Protein AF-A0A239U5H5-F1 (afdb_monomer_lite)

Foldseek 3Di:
DDPQPFDKDFLDDDPQKTWIWTDGPQKIKIWMAGNVQRAIEIEIEGCDDLVPDPVNVVQVVPPDPRYHYHYHHDHPVVSVVVVVVCVVVSVD

Secondary structure (DSSP, 8-state):
------EEEEEEEETTEEEEEEEETTEEEEEEEETTTTEEEEEEEESS-GGG-HHHHHHHH---TTEEEEEEE--HHHHHHHHHHHHHHS--

Organism: NCBI:txid158847

pLDDT: mean 76.96, std 15.72, range [32.72, 95.19]

Radius of gyration: 13.59 Å; chains: 1; bounding box: 28×34×39 Å

Sequence (92 aa):
MNNENDFIIDIGKMNDRYERFNLVDDSFTLEMKDLKTNITTKLIVSKLDKNKNPLYRLNMNKNTSKNIVIYQKVNAATFYFLLNWISLHLND

Structure (mmCIF, N/CA/C/O backbone):
data_AF-A0A239U5H5-F1
#
_entry.id   AF-A0A239U5H5-F1
#
loop_
_atom_site.group_PDB
_atom_site.id
_atom_site.type_symbol
_atom_site.label_atom_id
_atom_site.label_alt_id
_atom_site.label_comp_id
_atom_site.label_asym_id
_atom_site.label_entity_id
_atom_site.label_seq_id
_atom_site.pdbx_PDB_ins_code
_atom_site.Cartn_x
_atom_site.Cartn_y
_atom_site.Cartn_z
_atom_site.occupancy
_atom_site.B_iso_or_equiv
_atom_site.auth_seq_id
_atom_site.auth_comp_id
_atom_site.auth_asym_id
_atom_site.auth_atom_id
_atom_site.pdbx_PDB_model_num
ATOM 1 N N . MET A 1 1 ? -7.060 6.552 -22.739 1.00 34.19 1 MET A N 1
ATOM 2 C CA . MET A 1 1 ? -7.687 6.032 -21.508 1.00 34.19 1 MET A CA 1
ATOM 3 C C . MET A 1 1 ? -6.972 4.734 -21.188 1.00 34.19 1 MET A C 1
ATOM 5 O O . MET A 1 1 ? -7.283 3.731 -21.813 1.00 34.19 1 MET A O 1
ATOM 9 N N . ASN A 1 2 ? -5.940 4.779 -20.342 1.00 32.72 2 ASN A N 1
ATOM 10 C CA . ASN A 1 2 ? -5.299 3.560 -19.862 1.00 32.72 2 ASN A CA 1
ATOM 11 C C . ASN A 1 2 ? -6.108 3.091 -18.661 1.00 32.72 2 ASN A C 1
ATOM 13 O O . ASN A 1 2 ? -6.154 3.777 -17.644 1.00 32.72 2 ASN A O 1
ATOM 17 N N . ASN A 1 3 ? -6.782 1.957 -18.817 1.00 36.75 3 ASN A N 1
ATOM 18 C CA . ASN A 1 3 ? -7.235 1.170 -17.683 1.00 36.75 3 ASN A CA 1
ATOM 19 C C . ASN A 1 3 ? -5.971 0.601 -17.031 1.00 36.75 3 ASN A C 1
ATOM 21 O O . ASN A 1 3 ? -5.536 -0.501 -17.361 1.00 36.75 3 ASN A O 1
ATOM 25 N N . GLU A 1 4 ? -5.325 1.406 -16.190 1.00 42.00 4 GLU A N 1
ATOM 26 C CA . GLU A 1 4 ? -4.384 0.907 -15.195 1.00 42.00 4 GLU A CA 1
ATOM 27 C C . GLU A 1 4 ? -5.205 -0.032 -14.314 1.00 42.00 4 GLU A C 1
ATOM 29 O O . GLU A 1 4 ? -6.139 0.378 -13.625 1.00 42.00 4 GLU A O 1
ATOM 34 N N . ASN A 1 5 ? -4.967 -1.330 -14.498 1.00 42.47 5 ASN A N 1
ATOM 35 C CA . ASN A 1 5 ? -5.634 -2.388 -13.764 1.00 42.47 5 ASN A CA 1
ATOM 36 C C . ASN A 1 5 ? -5.204 -2.279 -12.299 1.00 42.47 5 ASN A C 1
ATOM 38 O O . ASN A 1 5 ? -4.246 -2.934 -11.890 1.00 42.47 5 ASN A O 1
ATOM 42 N N . ASP A 1 6 ? -5.908 -1.449 -11.531 1.00 46.22 6 ASP A N 1
ATOM 43 C CA . ASP A 1 6 ? -5.867 -1.458 -10.076 1.00 46.22 6 ASP A CA 1
ATOM 44 C C . ASP A 1 6 ? -6.297 -2.858 -9.622 1.00 46.22 6 ASP A C 1
ATOM 46 O O . ASP A 1 6 ? -7.483 -3.185 -9.530 1.00 46.22 6 ASP A O 1
ATOM 50 N N . PHE A 1 7 ? -5.317 -3.731 -9.411 1.00 58.31 7 PHE A N 1
ATOM 51 C CA . PHE A 1 7 ? -5.561 -5.094 -8.974 1.00 58.31 7 PHE A CA 1
ATOM 52 C C . PHE A 1 7 ? -5.681 -5.084 -7.457 1.00 58.31 7 PHE A C 1
ATOM 54 O O . PHE A 1 7 ? -4.680 -4.917 -6.759 1.00 58.31 7 PHE A O 1
ATOM 61 N N . ILE A 1 8 ? -6.915 -5.199 -6.966 1.00 57.78 8 ILE A N 1
ATOM 62 C CA . ILE A 1 8 ? -7.247 -5.213 -5.541 1.00 57.78 8 ILE A CA 1
ATOM 63 C C . ILE A 1 8 ? -7.530 -6.657 -5.123 1.00 57.78 8 ILE A C 1
ATOM 65 O O . ILE A 1 8 ? -8.502 -7.247 -5.591 1.00 57.78 8 ILE A O 1
ATOM 69 N N . ILE A 1 9 ? -6.718 -7.202 -4.217 1.00 59.94 9 ILE A N 1
ATOM 70 C CA . ILE A 1 9 ? -6.988 -8.480 -3.546 1.00 59.94 9 ILE A CA 1
ATOM 71 C C . ILE A 1 9 ? -7.271 -8.201 -2.072 1.00 59.94 9 ILE A C 1
ATOM 73 O O . ILE A 1 9 ? -6.437 -7.618 -1.376 1.00 59.94 9 ILE A O 1
ATOM 77 N N . ASP A 1 10 ? -8.425 -8.644 -1.577 1.00 60.19 10 ASP A N 1
ATOM 78 C CA . ASP A 1 10 ? -8.646 -8.766 -0.137 1.00 60.19 10 ASP A CA 1
ATOM 79 C C . ASP A 1 10 ? -7.952 -10.061 0.330 1.00 60.19 10 ASP A C 1
ATOM 81 O O . ASP A 1 10 ? -8.363 -11.158 -0.038 1.00 60.19 10 ASP A O 1
ATOM 85 N N . ILE A 1 11 ? -6.873 -9.921 1.104 1.00 61.12 11 ILE A N 1
ATOM 86 C CA . ILE A 1 11 ? -5.984 -11.026 1.521 1.00 61.12 11 ILE A CA 1
ATOM 87 C C . ILE A 1 11 ? -6.644 -11.893 2.602 1.00 61.12 11 ILE A C 1
ATOM 89 O O . ILE A 1 11 ? -6.368 -13.080 2.740 1.00 61.12 11 ILE A O 1
ATOM 93 N N . GLY A 1 12 ? -7.549 -11.303 3.379 1.00 56.69 12 GLY A N 1
ATOM 94 C CA . GLY A 1 12 ? -8.279 -12.022 4.406 1.00 56.69 12 GLY A CA 1
ATOM 95 C C . GLY A 1 12 ? -9.122 -11.107 5.281 1.00 56.69 12 GLY A C 1
ATOM 96 O O . GLY A 1 12 ? -8.855 -9.911 5.438 1.00 56.69 12 GLY A O 1
ATOM 97 N N . LYS A 1 13 ? -10.154 -11.701 5.882 1.00 52.78 13 LYS A N 1
ATOM 98 C CA . LYS A 1 13 ? -10.875 -11.148 7.030 1.00 52.78 13 LYS A CA 1
ATOM 99 C C . LYS A 1 13 ? -10.670 -12.095 8.200 1.00 52.78 13 LYS A C 1
ATOM 101 O O . LYS A 1 13 ? -11.239 -13.181 8.223 1.00 52.78 13 LYS A O 1
ATOM 106 N N . MET A 1 14 ? -9.879 -11.675 9.176 1.00 56.81 14 MET A N 1
ATOM 107 C CA . MET A 1 14 ? -9.914 -12.280 10.506 1.00 56.81 14 MET A CA 1
ATOM 108 C C . MET A 1 14 ? -10.835 -11.424 11.372 1.00 56.81 14 MET A C 1
ATOM 110 O O . MET A 1 14 ? -10.935 -10.228 11.132 1.00 56.81 14 MET A O 1
ATOM 114 N N . ASN A 1 15 ? -11.524 -12.009 12.353 1.00 59.50 15 ASN A N 1
ATOM 115 C CA . ASN A 1 15 ? -12.665 -11.399 13.065 1.00 59.50 15 ASN A CA 1
ATOM 116 C C . ASN A 1 15 ? -12.508 -9.918 13.495 1.00 59.50 15 ASN A C 1
ATOM 118 O O . ASN A 1 15 ? -13.511 -9.217 13.588 1.00 59.50 15 ASN A O 1
ATOM 122 N N . ASP A 1 16 ? -11.280 -9.422 13.693 1.00 72.62 16 ASP A N 1
ATOM 123 C CA . ASP A 1 16 ? -10.987 -8.040 14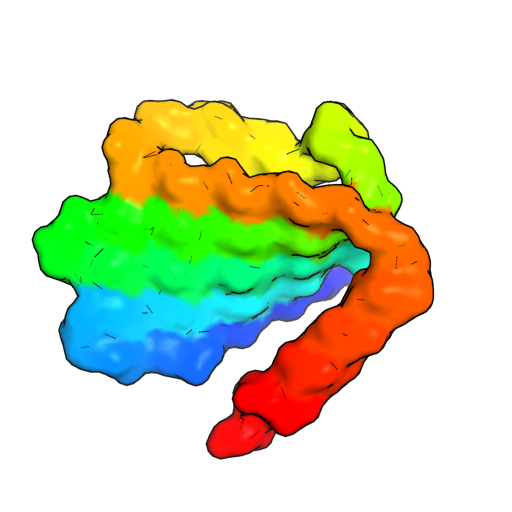.088 1.00 72.62 16 ASP A CA 1
ATOM 124 C C . ASP A 1 16 ? -10.156 -7.224 13.079 1.00 72.62 16 ASP A C 1
ATOM 126 O O . ASP A 1 16 ? -9.766 -6.098 13.398 1.00 72.62 16 ASP A O 1
ATOM 130 N N . ARG A 1 17 ? -9.824 -7.756 11.893 1.00 71.75 17 ARG A N 1
ATOM 131 C CA . ARG A 1 17 ? -8.956 -7.086 10.908 1.00 71.75 17 ARG A CA 1
ATOM 132 C C . ARG A 1 17 ? -9.317 -7.422 9.463 1.00 71.75 17 ARG A C 1
ATOM 134 O O . ARG A 1 17 ? -9.741 -8.537 9.168 1.00 71.75 17 ARG A O 1
ATOM 141 N N . TYR A 1 18 ? -9.090 -6.478 8.553 1.00 77.50 18 TYR A N 1
ATOM 142 C CA . TYR A 1 18 ? -9.021 -6.785 7.121 1.00 77.50 18 TYR A CA 1
ATOM 143 C C . TYR A 1 18 ? -7.648 -6.436 6.564 1.00 77.50 18 TYR A C 1
ATOM 145 O O . TYR A 1 18 ? -7.018 -5.475 7.016 1.00 77.50 18 TYR A O 1
ATOM 153 N N . GLU A 1 19 ? -7.232 -7.194 5.556 1.00 78.25 19 GLU A N 1
ATOM 154 C CA . GLU A 1 19 ? -5.997 -6.980 4.813 1.00 78.25 19 GLU A CA 1
ATOM 155 C C . GLU A 1 19 ? -6.299 -6.815 3.322 1.00 78.25 19 GLU A C 1
ATOM 157 O O . GLU A 1 19 ? -7.131 -7.534 2.766 1.00 78.25 19 GLU A O 1
ATOM 162 N N . ARG A 1 20 ? -5.642 -5.852 2.675 1.00 79.00 20 ARG A N 1
ATOM 163 C CA . ARG A 1 20 ? -5.827 -5.538 1.258 1.00 79.00 20 ARG A CA 1
ATOM 164 C C . ARG A 1 20 ? -4.495 -5.290 0.571 1.00 79.00 20 ARG A C 1
ATOM 166 O O . ARG A 1 20 ? -3.681 -4.497 1.043 1.00 79.00 20 ARG A O 1
ATOM 173 N N . PHE A 1 21 ? -4.319 -5.908 -0.585 1.00 82.69 21 PHE A N 1
ATOM 174 C CA . PHE A 1 21 ? -3.217 -5.663 -1.497 1.00 82.69 21 PHE A CA 1
ATOM 175 C C . PHE A 1 21 ? -3.709 -4.911 -2.731 1.00 82.69 21 PHE A C 1
ATOM 177 O O . PHE A 1 21 ? -4.682 -5.336 -3.344 1.00 82.69 21 PHE A O 1
ATOM 184 N N . ASN A 1 22 ? -3.013 -3.836 -3.109 1.00 79.25 22 ASN A N 1
ATOM 185 C CA . ASN A 1 22 ?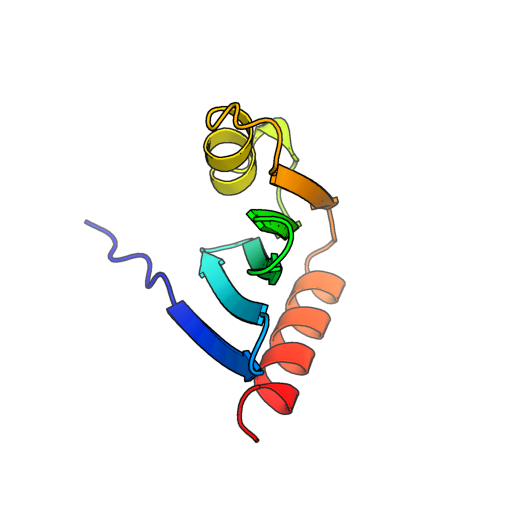 -3.257 -3.128 -4.366 1.00 79.25 22 ASN A CA 1
ATOM 186 C C . ASN A 1 22 ? -1.956 -2.987 -5.149 1.00 79.25 22 ASN A C 1
ATOM 188 O O . ASN A 1 22 ? -0.972 -2.514 -4.583 1.00 79.25 22 ASN A O 1
ATOM 192 N N . LEU A 1 23 ? -1.963 -3.297 -6.441 1.0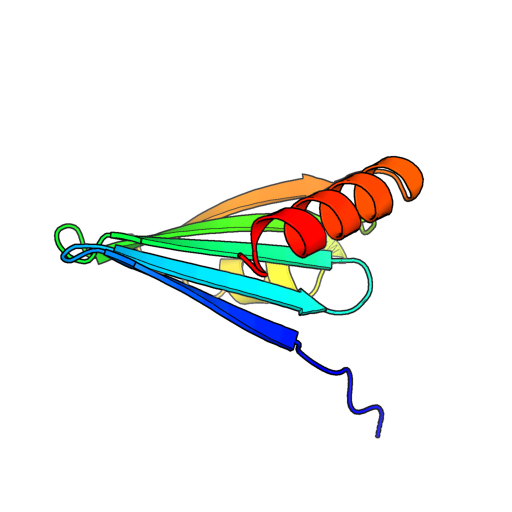0 82.88 23 LEU A N 1
ATOM 193 C CA . LEU A 1 23 ? -0.856 -3.016 -7.358 1.00 82.88 23 LEU A CA 1
ATOM 194 C C . LEU A 1 23 ? -1.252 -1.889 -8.319 1.00 82.88 23 LEU A C 1
ATOM 196 O O . LEU A 1 23 ? -2.296 -1.985 -8.956 1.00 82.88 23 LEU A O 1
ATOM 200 N N . VAL A 1 24 ? -0.412 -0.856 -8.426 1.00 81.31 24 VAL A N 1
ATOM 201 C CA . VAL A 1 24 ? -0.567 0.272 -9.360 1.00 81.31 24 VAL A CA 1
ATOM 202 C C . VAL A 1 24 ? 0.806 0.625 -9.934 1.00 81.31 24 VAL A C 1
ATOM 204 O O . VAL A 1 24 ? 1.669 1.156 -9.227 1.00 81.31 24 VAL A O 1
ATOM 207 N N . ASP A 1 25 ? 1.013 0.311 -11.212 1.00 80.44 25 ASP A N 1
ATOM 208 C CA . ASP A 1 25 ? 2.257 0.533 -11.957 1.00 80.44 25 ASP A CA 1
ATOM 209 C C . ASP A 1 25 ? 3.528 0.093 -11.199 1.00 80.44 25 ASP A C 1
ATOM 211 O O . ASP A 1 25 ? 3.789 -1.087 -10.958 1.00 80.44 25 ASP A O 1
ATOM 215 N N . ASP A 1 26 ? 4.338 1.076 -10.807 1.00 85.62 26 ASP A N 1
ATOM 216 C CA . ASP A 1 26 ? 5.636 0.940 -10.163 1.00 85.62 26 ASP A CA 1
ATOM 217 C C . ASP A 1 26 ? 5.531 0.829 -8.639 1.00 85.62 26 ASP A C 1
ATOM 219 O O . ASP A 1 26 ? 6.508 1.079 -7.923 1.00 85.62 26 ASP A O 1
ATOM 223 N N . SER A 1 27 ? 4.333 0.555 -8.124 1.00 89.81 27 SER A N 1
ATOM 224 C CA . SER A 1 27 ? 4.022 0.575 -6.701 1.00 89.81 27 SER A CA 1
ATOM 225 C C . SER A 1 27 ? 2.991 -0.462 -6.308 1.00 89.81 27 SER A C 1
ATOM 227 O O . SER A 1 27 ? 2.050 -0.725 -7.041 1.00 89.81 27 SER A O 1
ATOM 229 N N . PHE A 1 28 ? 3.100 -0.974 -5.090 1.00 88.69 28 PHE A N 1
ATOM 230 C CA . PHE A 1 28 ? 2.007 -1.704 -4.467 1.00 88.69 28 PHE A CA 1
ATOM 231 C C . PHE A 1 28 ? 1.769 -1.226 -3.041 1.00 88.69 28 PHE A C 1
ATOM 233 O O . PHE A 1 28 ? 2.649 -0.640 -2.400 1.00 88.69 28 PHE A O 1
ATOM 240 N N . THR A 1 29 ? 0.563 -1.474 -2.541 1.00 88.44 29 THR A N 1
ATOM 241 C CA . THR A 1 29 ? 0.188 -1.212 -1.158 1.00 88.44 29 THR A CA 1
ATOM 242 C C . THR A 1 29 ? -0.252 -2.478 -0.462 1.00 88.44 29 THR A C 1
ATOM 244 O O . THR A 1 29 ? -1.069 -3.211 -1.006 1.00 88.44 29 THR A O 1
ATOM 247 N N . LEU A 1 30 ? 0.215 -2.662 0.766 1.00 88.25 30 LEU A N 1
ATOM 248 C CA . LEU A 1 30 ? -0.357 -3.588 1.734 1.00 88.25 30 LEU A CA 1
ATOM 249 C C . LEU A 1 30 ? -1.059 -2.753 2.804 1.00 88.25 30 LEU A C 1
ATOM 251 O O . LEU A 1 30 ? -0.426 -1.953 3.493 1.00 88.25 30 LEU A O 1
ATOM 255 N N . GLU A 1 31 ? -2.374 -2.883 2.896 1.00 87.88 31 GLU A N 1
ATOM 256 C CA . GLU A 1 31 ? -3.218 -2.202 3.869 1.00 87.88 31 GLU A CA 1
ATOM 257 C C . GLU A 1 31 ? -3.732 -3.217 4.884 1.00 87.88 31 GLU A C 1
ATOM 259 O O . GLU A 1 31 ? -4.297 -4.235 4.508 1.00 87.88 31 GLU A O 1
ATOM 264 N N . MET A 1 32 ? -3.573 -2.916 6.167 1.00 86.81 32 MET A N 1
ATOM 265 C CA . MET A 1 32 ? -4.192 -3.641 7.267 1.00 86.81 32 MET A CA 1
ATOM 266 C C . MET A 1 32 ? -5.033 -2.655 8.064 1.00 86.81 32 MET A C 1
ATOM 268 O O . MET A 1 32 ? -4.547 -1.583 8.435 1.00 86.81 32 MET A O 1
ATOM 272 N N . LYS A 1 33 ? -6.274 -3.013 8.377 1.00 86.31 33 LYS A N 1
ATOM 273 C CA . LYS A 1 33 ? -7.105 -2.232 9.292 1.00 86.31 33 LYS A CA 1
ATOM 274 C C . LYS A 1 33 ? -7.481 -3.050 10.506 1.00 86.31 33 LYS A C 1
ATOM 276 O O . LYS A 1 33 ? -8.085 -4.106 10.370 1.00 86.31 33 LYS A O 1
ATOM 281 N N . ASP A 1 34 ? -7.185 -2.514 11.681 1.00 85.00 34 ASP A N 1
ATOM 282 C CA . ASP A 1 34 ? -7.681 -3.030 12.948 1.00 85.00 34 ASP A CA 1
ATOM 283 C C . ASP A 1 34 ? -9.077 -2.452 13.226 1.00 85.00 34 ASP A C 1
ATOM 285 O O . ASP A 1 34 ? -9.261 -1.238 13.348 1.00 85.00 34 ASP A O 1
ATOM 289 N N . LEU A 1 35 ? -10.084 -3.323 13.285 1.00 83.38 35 LEU A N 1
ATOM 290 C CA . LEU A 1 35 ? -11.491 -2.944 13.430 1.00 83.38 35 LEU A CA 1
ATOM 291 C C . LEU A 1 35 ? -11.835 -2.493 14.856 1.00 83.38 35 LEU A C 1
ATOM 293 O O . LEU A 1 35 ? -12.745 -1.684 15.025 1.00 83.38 35 LEU A O 1
ATOM 297 N N . LYS A 1 36 ? -11.092 -2.955 15.871 1.00 84.88 36 LYS A N 1
ATOM 298 C CA . LYS A 1 36 ? -11.303 -2.595 17.284 1.00 84.88 36 LYS A CA 1
ATOM 299 C C . LYS A 1 36 ? -10.848 -1.169 17.576 1.00 84.88 36 LYS A C 1
ATOM 301 O O . LYS A 1 36 ? -11.547 -0.397 18.226 1.00 84.88 36 LYS A O 1
ATOM 306 N N . THR A 1 37 ? -9.672 -0.808 17.081 1.00 84.62 37 THR A N 1
ATOM 307 C CA . THR A 1 37 ? -9.055 0.514 17.278 1.00 84.62 37 THR A CA 1
ATOM 308 C C . THR A 1 37 ? -9.418 1.508 16.166 1.00 84.62 37 THR A C 1
ATOM 310 O O . THR A 1 37 ? -9.298 2.731 16.338 1.00 84.62 37 THR A O 1
ATOM 313 N N . ASN A 1 38 ? -9.921 0.993 15.038 1.00 83.25 38 ASN A N 1
ATOM 314 C CA . ASN A 1 38 ? -10.155 1.708 13.784 1.00 83.25 38 ASN A CA 1
ATOM 315 C C . ASN A 1 38 ? -8.868 2.331 13.206 1.00 83.25 38 ASN A C 1
ATOM 317 O O . ASN A 1 38 ? -8.938 3.344 12.508 1.00 83.25 38 ASN A O 1
ATOM 321 N N . ILE A 1 39 ? -7.703 1.757 13.528 1.00 85.75 39 ILE A N 1
ATOM 322 C CA . ILE A 1 39 ? -6.403 2.166 12.989 1.00 85.75 39 ILE A CA 1
ATOM 323 C C . ILE A 1 39 ? -6.164 1.442 11.667 1.00 85.75 39 ILE A C 1
ATOM 325 O O . ILE A 1 39 ? -6.330 0.228 11.575 1.00 85.75 39 ILE A O 1
ATOM 329 N N . THR A 1 40 ? -5.746 2.188 10.650 1.00 86.94 40 THR A N 1
ATOM 330 C CA . THR A 1 40 ? -5.340 1.650 9.350 1.00 86.94 40 THR A CA 1
ATOM 331 C C . THR A 1 40 ? -3.837 1.826 9.190 1.00 86.94 40 THR A C 1
ATOM 333 O O . THR A 1 40 ? -3.322 2.938 9.290 1.00 86.94 40 THR A O 1
ATOM 336 N N . THR A 1 41 ? -3.118 0.745 8.921 1.00 87.56 41 THR A N 1
ATOM 337 C CA . THR A 1 41 ? -1.703 0.767 8.557 1.00 87.56 41 THR A CA 1
ATOM 338 C C . THR A 1 41 ? -1.570 0.450 7.078 1.00 87.56 41 THR A C 1
ATOM 340 O O . THR A 1 41 ? -2.105 -0.546 6.605 1.00 87.56 41 THR A O 1
ATOM 343 N N . LYS A 1 42 ? -0.854 1.294 6.339 1.00 88.38 42 LYS A N 1
ATOM 344 C CA . LYS A 1 42 ? -0.590 1.104 4.915 1.00 88.38 42 LYS A CA 1
ATOM 345 C C . LYS A 1 42 ? 0.901 1.155 4.646 1.00 88.38 42 LYS A C 1
ATOM 347 O O . LYS A 1 42 ? 1.529 2.194 4.844 1.00 88.38 42 LYS A O 1
ATOM 352 N N . LEU A 1 43 ? 1.446 0.051 4.158 1.00 90.88 43 LEU A N 1
ATOM 353 C CA . LEU A 1 43 ? 2.782 -0.010 3.588 1.00 90.88 43 LEU A CA 1
ATOM 354 C C . LEU A 1 43 ? 2.685 0.242 2.085 1.00 90.88 43 LEU A C 1
ATOM 356 O O . LEU A 1 43 ? 1.974 -0.470 1.387 1.00 90.88 43 LEU A O 1
ATOM 360 N N . ILE A 1 44 ? 3.408 1.243 1.593 1.00 90.88 44 ILE A N 1
ATOM 361 C CA . ILE A 1 44 ? 3.561 1.550 0.171 1.00 90.88 44 ILE A CA 1
ATOM 362 C C . ILE A 1 44 ? 4.992 1.191 -0.222 1.00 90.88 44 ILE A C 1
ATOM 364 O O . ILE A 1 44 ? 5.939 1.800 0.279 1.00 90.88 44 ILE A O 1
ATOM 368 N N . VAL A 1 45 ? 5.150 0.230 -1.126 1.00 93.19 45 VAL A N 1
ATOM 369 C CA . VAL A 1 45 ? 6.443 -0.140 -1.713 1.00 93.19 45 VAL A CA 1
ATOM 370 C C . VAL A 1 45 ? 6.464 0.347 -3.149 1.00 93.19 45 VAL A C 1
ATOM 372 O O . VAL A 1 45 ? 5.509 0.126 -3.887 1.00 93.19 45 VAL A O 1
ATOM 375 N N . SER A 1 46 ? 7.527 1.043 -3.546 1.00 93.38 46 SER A N 1
ATOM 376 C CA . SER A 1 46 ? 7.551 1.744 -4.830 1.00 93.38 46 SER A CA 1
ATOM 377 C C . SER A 1 46 ? 8.958 1.874 -5.400 1.00 93.38 4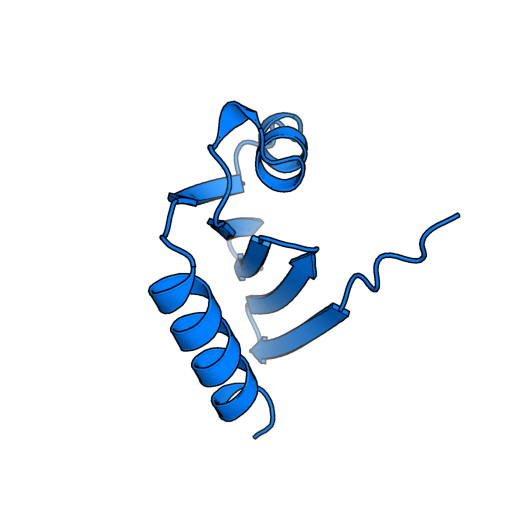6 SER A C 1
ATOM 379 O O . SER A 1 46 ? 9.922 2.094 -4.663 1.00 93.38 46 SER A O 1
ATOM 381 N N . LYS A 1 47 ? 9.071 1.804 -6.730 1.00 93.12 47 LYS A N 1
ATOM 382 C CA . LYS A 1 47 ? 10.305 2.159 -7.455 1.00 93.12 47 LYS A CA 1
ATOM 383 C C . LYS A 1 47 ? 10.506 3.679 -7.550 1.00 93.12 47 LYS A C 1
ATOM 385 O O . LYS A 1 47 ? 11.628 4.158 -7.723 1.00 93.12 47 LYS A O 1
ATOM 390 N N . LEU A 1 48 ? 9.427 4.451 -7.411 1.00 89.44 48 LEU A N 1
ATOM 391 C CA . LEU A 1 48 ? 9.422 5.909 -7.522 1.00 89.44 48 LEU A CA 1
ATOM 392 C C . LEU A 1 48 ? 9.911 6.589 -6.236 1.00 89.44 48 LEU A C 1
ATOM 394 O O . LEU A 1 48 ? 9.839 6.046 -5.131 1.00 89.44 48 LEU A O 1
ATOM 398 N N . ASP A 1 49 ? 10.361 7.837 -6.358 1.00 87.31 49 ASP A N 1
ATOM 399 C CA . ASP A 1 49 ? 10.553 8.698 -5.191 1.00 87.31 49 ASP A CA 1
ATOM 400 C C . ASP A 1 49 ? 9.216 8.988 -4.505 1.00 87.31 49 ASP A C 1
ATOM 402 O O . ASP A 1 49 ? 8.202 9.217 -5.164 1.00 87.31 49 ASP A O 1
ATOM 406 N N . LYS A 1 50 ? 9.244 9.077 -3.174 1.00 85.38 50 LYS A N 1
ATOM 407 C CA . LYS A 1 50 ? 8.091 9.374 -2.309 1.00 85.38 50 LYS A CA 1
ATOM 408 C C . LYS A 1 50 ? 7.237 10.539 -2.811 1.00 85.38 50 LYS A C 1
ATOM 410 O O . LYS A 1 50 ? 6.020 10.436 -2.905 1.00 85.38 50 LYS A O 1
ATOM 415 N N . ASN A 1 51 ? 7.885 11.629 -3.213 1.00 83.62 51 ASN A N 1
ATOM 416 C CA . ASN A 1 51 ? 7.203 12.835 -3.678 1.00 83.62 51 ASN A CA 1
ATOM 417 C C . ASN A 1 51 ? 6.656 12.713 -5.101 1.00 83.62 51 ASN A C 1
ATOM 419 O O . ASN A 1 51 ? 5.849 13.548 -5.489 1.00 83.62 51 ASN A O 1
ATOM 423 N N . LYS A 1 52 ? 7.087 11.721 -5.882 1.00 83.88 52 LYS A N 1
ATOM 424 C CA . LYS A 1 52 ? 6.604 11.446 -7.243 1.00 83.88 52 LYS A CA 1
ATOM 425 C C . LYS A 1 52 ? 5.541 10.347 -7.267 1.00 83.88 52 LYS A C 1
ATOM 427 O O . LYS A 1 52 ? 4.927 10.128 -8.300 1.00 83.88 52 LYS A O 1
ATOM 432 N N . ASN A 1 53 ? 5.318 9.677 -6.139 1.00 81.88 53 ASN A N 1
ATOM 433 C CA . ASN A 1 53 ? 4.390 8.568 -6.043 1.00 81.88 53 ASN A CA 1
ATOM 434 C C . ASN A 1 53 ? 2.944 9.056 -5.790 1.00 81.88 53 ASN A C 1
ATOM 436 O O . ASN A 1 53 ? 2.688 9.698 -4.761 1.00 81.88 53 ASN A O 1
ATOM 440 N N . PRO A 1 54 ? 1.987 8.754 -6.687 1.00 75.12 54 PRO A N 1
ATOM 441 C CA . PRO A 1 54 ? 0.603 9.200 -6.544 1.00 75.12 54 PRO A CA 1
ATOM 442 C C . PRO A 1 54 ? -0.100 8.559 -5.338 1.00 75.12 54 PRO A C 1
ATOM 444 O O . PRO A 1 54 ? -0.825 9.255 -4.626 1.00 75.12 54 PRO A O 1
ATOM 447 N N . LEU A 1 55 ? 0.179 7.289 -5.018 1.00 75.25 55 LEU A N 1
ATOM 448 C CA . LEU A 1 55 ? -0.399 6.607 -3.852 1.00 75.25 55 LEU A CA 1
ATOM 449 C C . LEU A 1 55 ? 0.035 7.265 -2.542 1.00 75.25 55 LEU A C 1
ATOM 451 O O . LEU A 1 55 ? -0.779 7.457 -1.641 1.00 75.25 55 LEU A O 1
ATOM 455 N N . TYR A 1 56 ? 1.303 7.653 -2.428 1.00 78.06 56 TYR A N 1
ATOM 456 C CA . TYR A 1 56 ? 1.794 8.353 -1.248 1.00 78.06 56 TYR A CA 1
ATOM 457 C C . TYR A 1 56 ? 1.094 9.708 -1.066 1.00 78.06 56 TYR A C 1
ATOM 459 O O . TYR A 1 56 ? 0.619 10.013 0.030 1.00 78.06 56 TYR A O 1
ATOM 467 N N . ARG A 1 57 ? 0.952 10.493 -2.144 1.00 75.31 57 ARG A N 1
ATOM 468 C CA . ARG A 1 57 ? 0.249 11.789 -2.113 1.00 75.31 57 ARG A CA 1
ATOM 469 C C . ARG A 1 57 ? -1.225 11.639 -1.717 1.00 75.31 57 ARG A C 1
ATOM 471 O O . ARG A 1 57 ? -1.711 12.391 -0.875 1.00 75.31 57 ARG A O 1
ATOM 478 N N . LEU A 1 58 ? -1.919 10.642 -2.269 1.00 72.50 58 LEU A N 1
ATOM 479 C CA . LEU A 1 58 ? -3.327 10.366 -1.965 1.00 72.50 58 LEU A CA 1
ATOM 480 C C . LEU A 1 58 ? -3.547 9.959 -0.501 1.00 72.50 58 LEU A C 1
ATOM 482 O O . LEU A 1 58 ? -4.531 10.375 0.112 1.00 72.50 58 LEU A O 1
ATOM 486 N N . ASN A 1 59 ? -2.636 9.167 0.074 1.00 68.38 59 ASN A N 1
ATOM 487 C CA . ASN A 1 59 ? -2.759 8.705 1.458 1.00 68.38 59 ASN A CA 1
ATOM 488 C C . ASN A 1 59 ? -2.332 9.762 2.493 1.00 68.38 59 ASN A C 1
ATOM 490 O O . ASN A 1 59 ? -2.830 9.723 3.613 1.00 68.38 59 ASN A O 1
ATOM 494 N N . MET A 1 60 ? -1.487 10.732 2.129 1.00 69.25 60 MET A N 1
ATOM 495 C CA . MET A 1 60 ? -1.131 11.865 3.001 1.00 69.25 60 MET A CA 1
ATOM 496 C C . MET A 1 60 ? -2.235 12.926 3.100 1.00 69.25 60 MET A C 1
ATOM 498 O O . MET A 1 60 ? -2.406 13.535 4.151 1.00 69.25 60 MET A O 1
ATOM 502 N N . ASN A 1 61 ? -3.025 13.126 2.039 1.00 60.22 61 ASN A N 1
ATOM 503 C CA . ASN A 1 61 ? -4.121 14.105 2.051 1.00 60.22 61 ASN A CA 1
ATOM 504 C C . ASN A 1 61 ? -5.335 13.658 2.882 1.00 60.22 61 ASN A C 1
ATOM 506 O O . ASN A 1 61 ? -6.152 14.487 3.281 1.00 60.22 61 ASN A O 1
ATOM 510 N N . LYS A 1 62 ? -5.466 12.359 3.181 1.00 62.38 62 LYS A N 1
ATOM 511 C CA . LYS A 1 62 ? -6.507 11.837 4.076 1.00 62.38 62 LYS A CA 1
ATOM 512 C C . LYS A 1 62 ? -6.049 11.973 5.526 1.00 62.38 62 LYS A C 1
ATOM 514 O O . LYS A 1 62 ? -5.666 10.995 6.165 1.00 62.38 62 LYS A O 1
ATOM 519 N N . ASN A 1 63 ? -6.102 13.204 6.028 1.00 52.44 63 ASN A N 1
ATOM 520 C CA . ASN A 1 63 ? -5.703 13.588 7.379 1.00 52.44 63 ASN A CA 1
ATOM 521 C C . ASN A 1 63 ? -6.698 13.044 8.425 1.00 52.44 63 ASN A C 1
ATOM 523 O O . ASN A 1 63 ? -7.513 13.760 8.998 1.00 52.44 63 ASN A O 1
ATOM 527 N N . THR A 1 64 ? -6.680 11.729 8.620 1.00 58.00 64 THR A N 1
ATOM 528 C CA . THR A 1 64 ? -7.425 11.041 9.673 1.00 58.00 64 THR A CA 1
ATOM 529 C C . THR A 1 64 ? -6.403 10.544 10.679 1.00 58.00 64 THR A C 1
ATOM 531 O O . THR A 1 64 ? -5.479 9.818 10.322 1.00 58.00 64 THR A O 1
ATOM 534 N N . SER A 1 65 ? -6.565 10.930 11.944 1.00 58.22 65 SER A N 1
ATOM 535 C CA . SER A 1 65 ? -5.663 10.644 13.075 1.00 58.22 65 SER A CA 1
ATOM 536 C C . SER A 1 65 ? -5.452 9.152 13.384 1.00 58.22 65 SER A C 1
ATOM 538 O O . SER A 1 65 ? -4.815 8.805 14.373 1.00 58.22 65 SER A O 1
ATOM 540 N N . LYS A 1 66 ? -5.988 8.262 12.545 1.00 71.00 66 LYS A N 1
ATOM 541 C CA . LYS A 1 66 ? -5.958 6.808 12.682 1.00 71.00 66 LYS A CA 1
ATOM 542 C C . LYS A 1 66 ? -5.307 6.104 11.485 1.00 71.00 66 LYS A C 1
ATOM 544 O O . LYS A 1 66 ? -5.453 4.895 11.360 1.00 71.00 66 LYS A O 1
ATOM 549 N N . ASN A 1 67 ? -4.587 6.827 10.622 1.00 79.94 67 ASN A N 1
ATOM 550 C CA . ASN A 1 67 ? -3.855 6.242 9.496 1.00 79.94 67 ASN A CA 1
ATOM 551 C C . ASN A 1 67 ? -2.339 6.324 9.709 1.00 79.94 67 ASN A C 1
ATOM 553 O O . ASN A 1 67 ? -1.778 7.411 9.827 1.00 79.94 67 ASN A O 1
ATOM 557 N N . ILE A 1 68 ? -1.671 5.173 9.691 1.00 84.50 68 ILE A N 1
ATOM 558 C CA . ILE A 1 68 ? -0.211 5.051 9.673 1.00 84.50 68 ILE A CA 1
ATOM 559 C C . ILE A 1 68 ? 0.204 4.712 8.241 1.00 84.50 68 ILE A C 1
ATOM 561 O O . ILE A 1 68 ? -0.181 3.670 7.715 1.00 84.50 68 ILE A O 1
ATOM 565 N N . VAL A 1 69 ? 0.992 5.582 7.605 1.00 85.94 69 VAL A N 1
ATOM 566 C CA . VAL A 1 69 ? 1.478 5.386 6.229 1.00 85.94 69 VAL A CA 1
ATOM 567 C C . VAL A 1 69 ? 2.992 5.216 6.243 1.00 85.94 69 VAL A C 1
ATOM 569 O O . VAL A 1 69 ? 3.726 6.141 6.590 1.00 85.94 69 VAL A O 1
ATOM 572 N N . ILE A 1 70 ? 3.459 4.043 5.825 1.00 88.38 70 ILE A N 1
ATOM 573 C CA . ILE A 1 70 ? 4.877 3.700 5.699 1.00 88.38 70 ILE A CA 1
ATOM 574 C C . ILE A 1 70 ? 5.217 3.685 4.209 1.00 88.38 70 ILE A C 1
ATOM 576 O O . ILE A 1 70 ? 4.531 3.037 3.425 1.00 88.38 70 ILE A O 1
ATOM 580 N N . TYR A 1 71 ? 6.265 4.406 3.807 1.00 90.56 71 TYR A N 1
ATOM 581 C CA . TYR A 1 71 ? 6.716 4.457 2.416 1.00 90.56 71 TYR A CA 1
ATOM 582 C C . TYR A 1 71 ? 8.123 3.890 2.290 1.00 90.56 71 TYR A C 1
ATOM 584 O O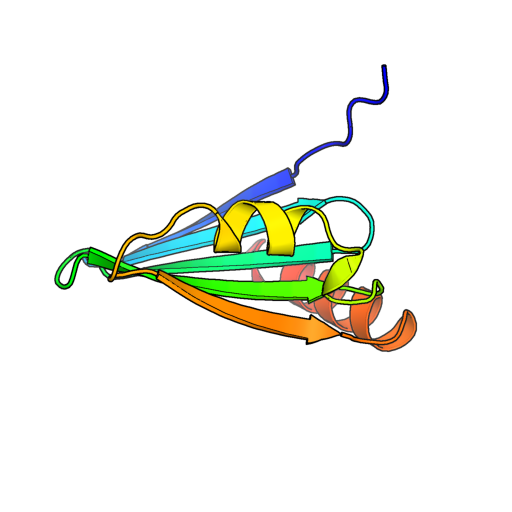 . TYR A 1 71 ? 9.051 4.415 2.906 1.00 90.56 71 TYR A O 1
ATOM 592 N N . GLN A 1 72 ? 8.290 2.887 1.435 1.00 93.75 72 GLN A N 1
ATOM 593 C CA . GLN A 1 72 ? 9.575 2.272 1.149 1.00 93.75 72 GLN A CA 1
ATOM 594 C C . GLN A 1 72 ? 9.901 2.407 -0.340 1.00 93.75 72 GLN A C 1
ATOM 596 O O . GLN A 1 72 ? 9.274 1.777 -1.193 1.00 93.75 72 GLN A O 1
ATOM 601 N N . LYS A 1 73 ? 10.925 3.212 -0.651 1.00 94.75 73 LYS A N 1
ATOM 602 C CA . LYS A 1 73 ? 11.528 3.209 -1.986 1.00 94.75 73 LYS A CA 1
ATOM 603 C C . LYS A 1 73 ? 12.414 1.973 -2.122 1.00 94.75 73 LYS A C 1
ATOM 605 O O . LYS A 1 73 ? 13.232 1.710 -1.240 1.00 94.75 73 LYS A O 1
ATOM 610 N N . VAL A 1 74 ? 12.279 1.251 -3.225 1.00 94.56 74 VAL A N 1
ATOM 611 C CA . VAL A 1 74 ? 13.104 0.086 -3.566 1.00 94.56 74 VAL A CA 1
ATOM 612 C C . VAL A 1 74 ? 13.622 0.204 -4.998 1.00 94.56 74 VAL A C 1
ATOM 614 O O . VAL A 1 74 ? 13.105 0.986 -5.793 1.00 94.56 74 VAL A O 1
ATOM 617 N N . ASN A 1 75 ? 14.663 -0.553 -5.340 1.00 95.19 75 ASN A N 1
ATOM 618 C CA . ASN A 1 75 ? 15.076 -0.689 -6.737 1.00 95.19 75 ASN A CA 1
ATOM 619 C C . ASN A 1 75 ? 14.153 -1.675 -7.486 1.00 95.19 75 ASN A C 1
ATOM 621 O O . ASN A 1 75 ? 13.325 -2.356 -6.878 1.00 95.19 75 ASN A O 1
ATOM 625 N N . ALA A 1 76 ? 14.309 -1.766 -8.809 1.00 91.75 76 ALA A N 1
ATOM 626 C CA . ALA A 1 76 ? 13.471 -2.624 -9.644 1.00 91.75 76 ALA A CA 1
ATOM 627 C C . ALA A 1 76 ? 13.583 -4.117 -9.290 1.00 91.75 76 ALA A C 1
ATOM 629 O O . ALA A 1 76 ? 12.562 -4.789 -9.188 1.00 91.75 76 ALA A O 1
ATOM 630 N N . ALA A 1 77 ? 14.795 -4.625 -9.052 1.00 93.44 77 ALA A N 1
ATOM 631 C CA . ALA A 1 77 ? 15.007 -6.033 -8.717 1.00 93.44 77 ALA A CA 1
ATOM 632 C C . ALA A 1 77 ? 14.284 -6.421 -7.416 1.00 93.44 77 ALA A C 1
ATOM 634 O O . ALA A 1 77 ? 13.549 -7.405 -7.379 1.00 93.44 77 ALA A O 1
ATOM 635 N N . THR A 1 78 ? 14.423 -5.603 -6.371 1.00 93.81 78 THR A N 1
ATOM 636 C CA . THR A 1 78 ? 13.727 -5.792 -5.094 1.00 93.81 78 THR A CA 1
ATOM 637 C C . THR A 1 78 ? 12.213 -5.666 -5.252 1.00 93.81 78 THR A C 1
ATOM 639 O O . THR A 1 78 ? 11.478 -6.446 -4.655 1.00 93.81 78 THR A O 1
ATOM 642 N N . PHE A 1 79 ? 11.734 -4.721 -6.068 1.00 93.94 79 PHE A N 1
ATOM 643 C CA . PHE A 1 79 ? 10.304 -4.559 -6.327 1.00 93.94 79 PHE A CA 1
ATOM 644 C C . PHE A 1 79 ? 9.683 -5.828 -6.922 1.00 93.94 79 PHE A C 1
ATOM 646 O O . PHE A 1 79 ? 8.706 -6.341 -6.383 1.00 93.94 79 PHE A O 1
ATOM 653 N N . TYR A 1 80 ? 10.273 -6.362 -7.995 1.00 90.44 80 TYR A N 1
ATOM 654 C CA . TYR A 1 80 ? 9.757 -7.563 -8.654 1.00 90.44 80 TYR A CA 1
ATOM 655 C C . TYR A 1 80 ? 9.899 -8.813 -7.787 1.00 90.44 80 TYR A C 1
ATOM 657 O O . TYR A 1 80 ? 8.996 -9.645 -7.780 1.00 90.44 80 TYR A O 1
ATOM 665 N N . PHE A 1 81 ? 10.985 -8.927 -7.014 1.00 93.00 81 PHE A N 1
ATOM 666 C CA . PHE A 1 81 ? 11.126 -9.999 -6.031 1.00 93.00 81 PHE A CA 1
ATOM 667 C C . PHE A 1 81 ? 9.962 -10.000 -5.030 1.00 93.00 81 PHE A C 1
ATOM 669 O O . PHE A 1 81 ? 9.314 -11.028 -4.850 1.00 93.00 81 PHE A O 1
ATOM 676 N N . LEU A 1 82 ? 9.660 -8.846 -4.423 1.00 91.56 82 LEU A N 1
ATOM 677 C CA . LEU A 1 82 ? 8.568 -8.723 -3.455 1.00 91.56 82 LEU A CA 1
ATOM 678 C C . LEU A 1 82 ? 7.203 -8.980 -4.096 1.00 91.56 82 LEU A C 1
ATOM 680 O O . LEU A 1 82 ? 6.387 -9.685 -3.513 1.00 91.56 82 LEU A O 1
ATOM 684 N N . LEU A 1 83 ? 6.962 -8.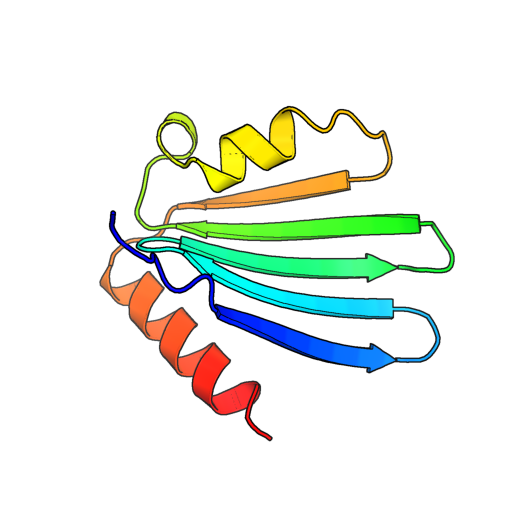451 -5.298 1.00 88.19 83 LEU A N 1
ATOM 685 C CA . LEU A 1 83 ? 5.698 -8.648 -6.006 1.00 88.19 83 LEU A CA 1
ATOM 686 C C . LEU A 1 83 ? 5.433 -10.130 -6.306 1.00 88.19 83 LEU A C 1
ATOM 688 O O . LEU A 1 83 ? 4.327 -10.622 -6.077 1.00 88.19 83 LEU A O 1
ATOM 692 N N . ASN A 1 84 ? 6.456 -10.850 -6.769 1.00 87.69 84 ASN A N 1
ATOM 693 C CA . ASN A 1 84 ? 6.360 -12.285 -7.025 1.00 87.69 84 ASN A CA 1
ATOM 694 C C . ASN A 1 84 ? 6.173 -13.072 -5.727 1.00 87.69 84 ASN A C 1
ATOM 696 O O . ASN A 1 84 ? 5.339 -13.969 -5.678 1.00 87.69 84 ASN A O 1
ATOM 700 N N . TRP A 1 85 ? 6.912 -12.718 -4.669 1.00 88.81 85 TRP A N 1
ATOM 701 C CA . TRP A 1 85 ? 6.769 -13.361 -3.364 1.00 88.81 85 TRP A CA 1
ATOM 702 C C . TRP A 1 85 ? 5.344 -13.213 -2.826 1.00 88.81 85 TRP A C 1
ATOM 704 O O . TRP A 1 85 ? 4.734 -14.205 -2.445 1.00 88.81 85 TRP A O 1
ATOM 714 N N . ILE A 1 86 ? 4.778 -12.006 -2.878 1.00 84.25 86 ILE A N 1
ATOM 715 C CA . ILE A 1 86 ? 3.392 -11.743 -2.478 1.00 84.25 86 ILE A CA 1
ATOM 716 C C . ILE A 1 86 ? 2.422 -12.560 -3.342 1.00 84.25 86 ILE A C 1
ATOM 718 O O . ILE A 1 86 ? 1.569 -13.256 -2.808 1.00 84.25 86 ILE A O 1
ATOM 722 N N . SER A 1 87 ? 2.580 -12.544 -4.667 1.00 78.75 87 SER A N 1
ATOM 723 C CA . SER A 1 87 ? 1.692 -13.283 -5.581 1.00 78.75 87 SER A CA 1
ATOM 724 C C . SER A 1 87 ? 1.707 -14.798 -5.343 1.00 78.75 87 SER A C 1
ATOM 726 O O . SER A 1 87 ? 0.700 -15.461 -5.573 1.00 78.75 87 SER A O 1
ATOM 728 N N . LEU A 1 88 ? 2.836 -15.349 -4.884 1.00 82.31 88 LEU A N 1
ATOM 729 C CA . LEU A 1 88 ? 2.957 -16.760 -4.511 1.00 82.31 88 LEU A CA 1
ATOM 730 C C . LEU A 1 88 ? 2.250 -17.087 -3.191 1.00 82.31 88 LEU A C 1
ATOM 732 O O . LEU A 1 88 ? 1.714 -18.174 -3.070 1.00 82.31 88 LEU A O 1
ATOM 736 N N . HIS A 1 89 ? 2.250 -16.168 -2.222 1.00 78.56 89 HIS A N 1
ATOM 737 C CA . HIS A 1 89 ? 1.754 -16.430 -0.862 1.00 78.56 89 HIS A CA 1
ATOM 738 C C . HIS A 1 89 ? 0.356 -15.849 -0.586 1.00 78.56 89 HIS A C 1
ATOM 740 O O . HIS A 1 89 ? -0.169 -16.036 0.505 1.00 78.56 89 HIS A O 1
ATOM 746 N N . LEU A 1 90 ? -0.234 -15.119 -1.539 1.00 70.06 90 LEU A N 1
ATOM 747 C CA . LEU A 1 90 ? -1.611 -14.610 -1.462 1.00 70.06 90 LEU A CA 1
ATOM 748 C C . LEU A 1 90 ? -2.633 -15.450 -2.244 1.00 70.06 90 LEU A C 1
ATOM 750 O O . LEU A 1 90 ? -3.824 -15.172 -2.152 1.00 70.06 90 LEU A O 1
ATOM 754 N N . ASN A 1 91 ? -2.181 -16.412 -3.052 1.00 56.53 91 ASN A N 1
ATOM 755 C CA . ASN A 1 91 ? -3.043 -17.277 -3.869 1.00 56.53 91 ASN A CA 1
ATOM 756 C C . ASN A 1 91 ? -3.324 -18.651 -3.223 1.00 56.53 91 ASN A C 1
ATOM 758 O O . ASN A 1 91 ? -3.921 -19.501 -3.885 1.00 56.53 91 ASN A O 1
ATOM 762 N N . ASP A 1 92 ? -2.906 -18.853 -1.971 1.00 45.94 92 ASP A N 1
ATOM 763 C CA . ASP A 1 92 ? -3.244 -20.014 -1.130 1.00 45.94 92 ASP A CA 1
ATOM 764 C C . ASP A 1 92 ? -4.410 -19.677 -0.184 1.00 45.94 92 ASP A C 1
ATOM 766 O O . ASP A 1 92 ? -5.248 -20.574 0.072 1.00 45.94 92 ASP A O 1
#